Protein AF-A0A9W7BTN8-F1 (afdb_monomer)

pLDDT: mean 83.19, std 12.64, range [38.09, 94.75]

Secondary structure (DSSP, 8-state):
--------SEEE-TTS-EEETT-EEE-SSEEEE-SS-EESS-EEESSEEEE-TT-EE-TT-EEESSEEE-TT-EE-TT-EEES-EE-SS-EE-TT-EEES-EE-TT-EEPTT-EEES-EEPTTEEEEEETTEEEEEEE--SSHHHHHHHHHHHHHHHHHHHHHHHHHTT-

Structure (mmCIF, N/CA/C/O backbone):
data_AF-A0A9W7BTN8-F1
#
_entry.id   AF-A0A9W7BTN8-F1
#
loop_
_atom_site.group_PDB
_atom_site.id
_atom_site.type_symbol
_atom_site.label_atom_id
_atom_site.label_alt_id
_atom_site.label_comp_id
_atom_site.label_asym_id
_atom_site.label_entity_id
_atom_site.label_seq_id
_atom_site.pdbx_PDB_ins_code
_atom_site.Cartn_x
_atom_site.Cartn_y
_atom_site.Cartn_z
_atom_site.occupancy
_atom_site.B_iso_or_equiv
_atom_site.auth_seq_id
_atom_site.auth_comp_id
_atom_site.auth_asym_id
_atom_site.auth_atom_id
_atom_site.pdbx_PDB_model_num
ATOM 1 N N . MET A 1 1 ? -18.345 33.526 22.463 1.00 43.88 1 MET A N 1
ATOM 2 C CA . MET A 1 1 ? -19.199 32.363 22.774 1.00 43.88 1 MET A CA 1
ATOM 3 C C . MET A 1 1 ? -19.469 31.635 21.474 1.00 43.88 1 MET A C 1
ATOM 5 O O . MET A 1 1 ? -20.321 32.063 20.711 1.00 43.88 1 MET A O 1
ATOM 9 N N . SER A 1 2 ? -18.698 30.590 21.212 1.00 38.09 2 SER A N 1
ATOM 10 C CA . SER A 1 2 ? -18.981 29.576 20.196 1.00 38.09 2 SER A CA 1
ATOM 11 C C . SER A 1 2 ? -18.245 28.332 20.672 1.00 38.09 2 SER A C 1
ATOM 13 O O . SER A 1 2 ? -17.037 28.196 20.515 1.00 38.09 2 SER A O 1
ATOM 15 N N . THR A 1 3 ? -18.973 27.528 21.438 1.00 41.72 3 THR A N 1
ATOM 16 C CA . THR A 1 3 ? -18.571 26.211 21.920 1.00 41.72 3 THR A CA 1
ATOM 17 C C . THR A 1 3 ? -18.501 25.281 20.716 1.00 41.72 3 THR A C 1
ATOM 19 O O . THR A 1 3 ? -19.498 24.640 20.379 1.00 41.72 3 THR A O 1
ATOM 22 N N . ASP A 1 4 ? -17.356 25.260 20.034 1.00 38.34 4 ASP A N 1
ATOM 23 C CA . ASP A 1 4 ? -17.104 24.253 19.010 1.00 38.34 4 ASP A CA 1
ATOM 24 C C . ASP A 1 4 ? -16.958 22.908 19.705 1.00 38.34 4 ASP A C 1
ATOM 26 O O . ASP A 1 4 ? -16.048 22.649 20.492 1.00 38.34 4 ASP A O 1
ATOM 30 N N . THR A 1 5 ? -17.956 22.078 19.454 1.00 40.19 5 THR A N 1
ATOM 31 C CA . THR A 1 5 ? -18.069 20.713 19.930 1.00 40.19 5 THR A CA 1
ATOM 32 C C . THR A 1 5 ? -16.897 19.946 19.323 1.00 40.19 5 THR A C 1
ATOM 34 O O . THR A 1 5 ? -16.924 19.628 18.132 1.00 40.19 5 THR A O 1
ATOM 37 N N . GLN A 1 6 ? -15.841 19.701 20.108 1.00 44.06 6 GLN A N 1
ATOM 38 C CA . GLN A 1 6 ? -14.712 18.855 19.712 1.00 44.06 6 GLN A CA 1
ATOM 39 C C . GLN A 1 6 ? -15.240 17.437 19.500 1.00 44.06 6 GLN A C 1
ATOM 41 O O . GLN A 1 6 ? -15.362 16.617 20.404 1.00 44.06 6 GLN A O 1
ATOM 46 N N . THR A 1 7 ? -15.692 17.206 18.276 1.00 48.75 7 THR A N 1
ATOM 47 C CA . THR A 1 7 ? -16.255 15.944 17.832 1.00 48.75 7 THR A CA 1
ATOM 48 C C . THR A 1 7 ? -15.066 15.018 17.637 1.00 48.75 7 THR A C 1
ATOM 50 O O . THR A 1 7 ? -14.198 15.354 16.834 1.00 48.75 7 THR A O 1
ATOM 53 N N . THR A 1 8 ? -15.013 13.902 18.374 1.00 54.28 8 THR A N 1
ATOM 54 C CA . THR A 1 8 ? -13.916 12.917 18.321 1.00 54.28 8 THR A CA 1
ATOM 55 C C . THR A 1 8 ? -13.409 12.742 16.895 1.00 54.28 8 THR A C 1
ATOM 57 O O . THR A 1 8 ? -14.194 12.406 16.000 1.00 54.28 8 THR A O 1
ATOM 60 N N . GLN A 1 9 ? -12.123 13.009 16.648 1.00 68.81 9 GLN A N 1
ATOM 61 C CA . GLN A 1 9 ? -11.618 13.032 15.271 1.00 68.81 9 GLN A CA 1
ATOM 62 C C . GLN A 1 9 ? -11.626 11.641 14.632 1.00 68.81 9 GLN A C 1
ATOM 64 O O . GLN A 1 9 ? -11.592 11.535 13.405 1.00 68.81 9 GLN A O 1
ATOM 69 N N . TYR A 1 10 ? -11.729 10.588 15.448 1.00 75.38 10 TYR A N 1
ATOM 70 C CA . TYR A 1 10 ? -11.692 9.195 15.033 1.00 75.38 10 TYR A CA 1
ATOM 71 C C . TYR A 1 10 ? -12.907 8.402 15.521 1.00 75.38 10 TYR A C 1
ATOM 73 O O . TYR A 1 10 ? -13.479 8.638 16.584 1.00 75.38 10 TYR A O 1
ATOM 81 N N . ILE A 1 11 ? -13.286 7.426 14.707 1.00 82.56 11 ILE A N 1
ATOM 82 C CA . ILE A 1 11 ? -14.296 6.412 14.966 1.00 82.56 11 ILE A CA 1
ATOM 83 C C . ILE A 1 11 ? -13.548 5.110 15.226 1.00 82.56 11 ILE A C 1
ATOM 85 O O . ILE A 1 11 ? -12.861 4.595 14.342 1.00 82.56 11 ILE A O 1
ATOM 89 N N . ARG A 1 12 ? -13.693 4.559 16.431 1.00 81.19 12 ARG A N 1
ATOM 90 C CA . ARG A 1 12 ? -13.185 3.227 16.760 1.00 81.19 12 ARG A CA 1
ATOM 91 C C . ARG A 1 12 ? -14.216 2.175 16.360 1.00 81.19 12 ARG A C 1
ATOM 93 O O . ARG A 1 12 ? -15.377 2.235 16.752 1.00 81.19 12 ARG A O 1
ATOM 100 N N . THR A 1 13 ? -13.786 1.200 15.577 1.00 81.31 13 THR A N 1
ATOM 101 C CA . THR A 1 13 ? -14.601 0.049 15.167 1.00 81.31 13 THR A CA 1
ATOM 102 C C . THR A 1 13 ? -14.419 -1.122 16.133 1.00 81.31 13 THR A C 1
ATOM 104 O O . THR A 1 13 ? -13.412 -1.217 16.838 1.00 81.31 13 THR A O 1
ATOM 107 N N . SER A 1 14 ? -15.366 -2.065 16.132 1.00 77.00 14 SER A N 1
ATOM 108 C CA . SER A 1 14 ? -15.307 -3.293 16.945 1.00 77.00 14 SER A CA 1
ATOM 109 C C . SER A 1 14 ? -14.072 -4.157 16.662 1.00 77.00 14 SER A C 1
ATOM 111 O O . SER A 1 14 ? -13.631 -4.912 17.523 1.00 77.00 14 SER A O 1
ATOM 113 N N . THR A 1 15 ? -13.475 -4.018 15.477 1.00 81.81 15 THR A N 1
ATOM 114 C CA . THR A 1 15 ? -12.249 -4.715 15.071 1.00 81.81 15 THR A CA 1
ATOM 115 C C . THR A 1 15 ? -10.971 -3.978 15.480 1.00 81.81 15 THR A C 1
ATOM 117 O O . THR A 1 15 ? -9.894 -4.299 14.974 1.00 81.81 15 THR A O 1
ATOM 120 N N . LEU A 1 16 ? -11.067 -3.003 16.393 1.00 84.06 16 LEU A N 1
ATOM 121 C CA . LEU A 1 16 ? -9.954 -2.172 16.862 1.00 84.06 16 LEU A CA 1
ATOM 122 C C . LEU A 1 16 ? -9.320 -1.313 15.758 1.00 84.06 16 LEU A C 1
ATOM 124 O O . LEU A 1 16 ? -8.137 -0.982 15.829 1.00 84.06 16 LEU A O 1
ATOM 128 N N . SER A 1 17 ? -10.095 -0.970 14.728 1.00 85.50 17 SER A N 1
ATOM 129 C CA . SER A 1 17 ? -9.647 -0.042 13.688 1.00 85.50 17 SER A CA 1
ATOM 130 C C . SER A 1 17 ? -10.115 1.375 14.000 1.00 85.50 17 SER A C 1
ATOM 132 O O . SER A 1 17 ? -11.271 1.556 14.385 1.00 85.50 17 SER A O 1
ATOM 134 N N . TYR A 1 18 ? -9.242 2.355 13.804 1.00 87.56 18 TYR A N 1
ATOM 135 C CA . TYR A 1 18 ? -9.494 3.777 14.004 1.00 87.56 18 TYR A CA 1
ATOM 136 C C . TYR A 1 18 ? -9.668 4.453 12.648 1.00 87.56 18 TYR A C 1
ATOM 138 O O . TYR A 1 18 ? -8.761 4.432 11.821 1.00 87.56 18 TYR A O 1
ATOM 146 N N . ILE A 1 19 ? -10.833 5.046 12.408 1.00 87.62 19 ILE A N 1
ATOM 147 C CA . ILE A 1 19 ? -11.165 5.716 11.149 1.00 87.62 19 ILE A CA 1
ATOM 148 C C . ILE A 1 19 ? -11.435 7.182 11.439 1.00 87.62 19 ILE A C 1
ATOM 150 O O . ILE A 1 19 ? -12.388 7.514 12.135 1.00 87.62 19 ILE A O 1
ATOM 154 N N . SER A 1 20 ? -10.614 8.071 10.898 1.00 86.38 20 SER A N 1
ATOM 155 C CA . SER A 1 20 ? -10.818 9.506 11.048 1.00 86.38 20 SER A CA 1
ATOM 156 C C . SER A 1 20 ? -12.102 9.951 10.350 1.00 86.38 20 SER A C 1
ATOM 158 O O . SER A 1 20 ? -12.371 9.516 9.230 1.00 86.38 20 SER A O 1
ATOM 160 N N . ARG A 1 21 ? -12.871 10.853 10.971 1.00 82.00 21 ARG A N 1
ATOM 161 C CA . ARG A 1 21 ? -14.130 11.390 10.419 1.00 82.00 21 ARG A CA 1
ATOM 162 C C . ARG A 1 21 ? -13.946 12.198 9.136 1.00 82.00 21 ARG A C 1
ATOM 164 O O . ARG A 1 21 ? -14.900 12.358 8.385 1.00 82.00 21 ARG A O 1
ATOM 171 N N . SER A 1 22 ? -12.744 12.712 8.895 1.00 84.19 22 SER A N 1
ATOM 172 C CA . SER A 1 22 ? -12.372 13.376 7.642 1.00 84.19 22 SER A CA 1
ATOM 173 C C . SER A 1 22 ? -12.055 12.388 6.516 1.00 84.19 22 SER A C 1
ATOM 175 O O . SER A 1 22 ? -11.887 12.815 5.375 1.00 84.19 22 SER A O 1
ATOM 177 N N . SER A 1 23 ? -11.948 11.086 6.813 1.00 83.88 23 SER A N 1
ATOM 178 C CA . SER A 1 23 ? -11.710 10.077 5.785 1.00 83.88 23 SER A CA 1
ATOM 179 C C . SER A 1 23 ? -12.968 9.865 4.952 1.00 83.88 23 SER A C 1
ATOM 181 O O . SER A 1 23 ? -14.062 9.675 5.482 1.00 83.88 23 SER A O 1
ATOM 183 N N . ILE A 1 24 ? -12.796 9.861 3.637 1.00 86.56 24 ILE A N 1
ATOM 184 C CA . ILE A 1 24 ? -13.861 9.636 2.668 1.00 86.56 24 ILE A CA 1
ATOM 185 C C . ILE A 1 24 ? -13.685 8.223 2.126 1.00 86.56 24 ILE A C 1
ATOM 187 O O . ILE A 1 24 ? -12.660 7.893 1.531 1.00 86.56 24 ILE A O 1
ATOM 191 N N . LEU A 1 25 ? -14.692 7.387 2.360 1.00 86.00 25 LEU A N 1
ATOM 192 C CA . LEU A 1 25 ? -14.730 5.994 1.936 1.00 86.00 25 LEU A CA 1
ATOM 193 C C . LEU A 1 25 ? -15.827 5.852 0.878 1.00 86.00 25 LEU A C 1
ATOM 195 O O . LEU A 1 25 ? -17.003 5.717 1.207 1.00 86.00 25 LEU A O 1
ATOM 199 N N . THR A 1 26 ? -15.442 5.915 -0.391 1.00 84.25 26 THR A N 1
ATOM 200 C CA . THR A 1 26 ? -16.345 5.815 -1.543 1.00 84.25 26 THR A CA 1
ATOM 201 C C . THR A 1 26 ? -16.081 4.505 -2.275 1.00 84.25 26 THR A C 1
ATOM 203 O O . THR A 1 26 ? -15.435 4.478 -3.322 1.00 84.25 26 THR A O 1
ATOM 206 N N . THR A 1 27 ? -16.551 3.400 -1.706 1.00 77.50 27 THR A N 1
ATOM 207 C CA . THR A 1 27 ? -16.417 2.064 -2.303 1.00 77.50 27 THR A CA 1
ATOM 208 C C . THR A 1 27 ? -17.799 1.519 -2.667 1.00 77.50 27 THR A C 1
ATOM 210 O O . THR A 1 27 ? -18.583 1.265 -1.749 1.00 77.50 27 THR A O 1
ATOM 213 N N . PRO A 1 28 ? -18.143 1.374 -3.959 1.00 68.81 28 PRO A N 1
ATOM 214 C CA . PRO A 1 28 ? -19.472 0.931 -4.374 1.00 68.81 28 PRO A CA 1
ATOM 215 C C . PRO A 1 28 ? -19.736 -0.564 -4.141 1.00 68.81 28 PRO A C 1
ATOM 217 O O . PRO A 1 28 ? -20.896 -0.916 -3.947 1.00 68.81 28 PRO A O 1
ATOM 220 N N . GLU A 1 29 ? -18.711 -1.428 -4.124 1.00 77.25 29 GLU A N 1
ATOM 221 C CA . GLU A 1 29 ? -18.899 -2.874 -3.915 1.00 77.25 29 GLU A CA 1
ATOM 222 C C . GLU A 1 29 ? -18.338 -3.375 -2.582 1.00 77.25 29 GLU A C 1
ATOM 224 O O . GLU A 1 29 ? -19.101 -3.618 -1.645 1.00 77.25 29 GLU A O 1
ATOM 229 N N . THR A 1 30 ? -17.019 -3.570 -2.477 1.00 80.19 30 THR A N 1
ATOM 230 C CA . THR A 1 30 ? -16.432 -4.291 -1.340 1.00 80.19 30 THR A CA 1
ATOM 231 C C . THR A 1 30 ? -15.257 -3.550 -0.719 1.00 80.19 30 THR A C 1
ATOM 233 O O . THR A 1 30 ? -14.187 -3.433 -1.315 1.00 80.19 30 THR A O 1
ATOM 236 N N . LEU A 1 31 ? -15.442 -3.125 0.535 1.00 84.00 31 LEU A N 1
ATOM 237 C CA . LEU A 1 31 ? -14.374 -2.671 1.422 1.00 84.00 31 LEU A CA 1
ATOM 238 C C . LEU A 1 31 ? -14.162 -3.705 2.527 1.00 84.00 31 LEU A C 1
ATOM 240 O O . LEU A 1 31 ? -15.014 -3.881 3.401 1.00 84.00 31 LEU A O 1
ATOM 244 N N . LEU A 1 32 ? -13.011 -4.373 2.506 1.00 86.88 32 LEU A N 1
ATOM 245 C CA . LEU A 1 32 ? -12.614 -5.304 3.559 1.00 86.88 32 LEU A CA 1
ATOM 246 C C . LEU A 1 32 ? -11.545 -4.660 4.441 1.00 86.88 32 LEU A C 1
ATOM 248 O O . LEU A 1 32 ? -10.459 -4.350 3.966 1.00 86.88 32 LEU A O 1
ATOM 252 N N . LEU A 1 33 ? -11.833 -4.507 5.732 1.00 86.19 33 LEU A N 1
ATOM 253 C CA . LEU A 1 33 ? -10.898 -3.986 6.732 1.00 86.19 33 LEU A CA 1
ATOM 254 C C . LEU A 1 33 ? -10.596 -5.075 7.760 1.00 86.19 33 LEU A C 1
ATOM 256 O O . LEU A 1 33 ? -11.447 -5.425 8.581 1.00 86.19 33 LEU A O 1
ATOM 260 N N . SER A 1 34 ? -9.377 -5.609 7.742 1.00 83.25 34 SER A N 1
ATOM 261 C CA . SER A 1 34 ? -9.007 -6.769 8.562 1.00 83.25 34 SER A CA 1
ATOM 262 C C . SER A 1 34 ? -8.511 -6.394 9.968 1.00 83.25 34 SER A C 1
ATOM 264 O O . SER A 1 34 ? -7.548 -6.974 10.452 1.00 83.25 34 SER A O 1
ATOM 266 N N . GLY A 1 35 ? -9.171 -5.456 10.655 1.00 83.44 35 GLY A N 1
ATOM 267 C CA . GLY A 1 35 ? -8.911 -5.105 12.061 1.00 83.44 35 GLY A CA 1
ATOM 268 C C . GLY A 1 35 ? -7.553 -4.450 12.362 1.00 83.44 35 GLY A C 1
ATOM 269 O O . GLY A 1 35 ? -6.606 -4.528 11.579 1.00 83.44 35 GLY A O 1
ATOM 270 N N . LYS A 1 36 ? -7.443 -3.785 13.522 1.00 87.38 36 LYS A N 1
ATOM 271 C CA . LYS A 1 36 ? -6.264 -2.988 13.931 1.00 87.38 36 LYS A CA 1
ATOM 272 C C . LYS A 1 36 ? -5.787 -1.973 12.873 1.00 87.38 36 LYS A C 1
ATOM 274 O O . LYS A 1 36 ? -4.604 -1.668 12.801 1.00 87.38 36 LYS A O 1
ATOM 279 N N . CYS A 1 37 ? -6.675 -1.479 12.014 1.00 88.56 37 CYS A N 1
ATOM 280 C CA . CYS A 1 37 ? -6.284 -0.531 10.969 1.00 88.56 37 CYS A CA 1
ATOM 281 C C . CYS A 1 37 ? -6.366 0.910 11.475 1.00 88.56 37 CYS A C 1
ATOM 283 O O . CYS A 1 37 ? -7.260 1.231 12.252 1.00 88.56 37 CYS A O 1
ATOM 285 N N . VAL A 1 38 ? -5.491 1.792 11.006 1.00 88.88 38 VAL A N 1
ATOM 286 C CA . VAL A 1 38 ? -5.577 3.235 11.269 1.00 88.88 38 VAL A CA 1
ATOM 287 C C . VAL A 1 38 ? -5.764 3.958 9.951 1.00 88.88 38 VAL A C 1
ATOM 289 O O . VAL A 1 38 ? -4.991 3.747 9.024 1.00 88.88 38 VAL A O 1
ATOM 292 N N . LEU A 1 39 ? -6.799 4.784 9.853 1.00 89.88 39 LEU A N 1
ATOM 293 C CA . LEU A 1 39 ? -7.088 5.596 8.682 1.00 89.88 39 LEU A CA 1
ATOM 294 C C . LEU A 1 39 ? -7.196 7.055 9.113 1.00 89.88 39 LEU A C 1
ATOM 296 O O . LEU A 1 39 ? -8.195 7.461 9.704 1.00 89.88 39 LEU A O 1
ATOM 300 N N . THR A 1 40 ? -6.182 7.850 8.797 1.00 88.62 40 THR A N 1
ATOM 301 C CA . THR A 1 40 ? -6.121 9.275 9.132 1.00 88.62 40 THR A CA 1
ATOM 302 C C . THR A 1 40 ? -6.396 10.121 7.896 1.00 88.62 40 THR A C 1
ATOM 304 O O . THR A 1 40 ? -5.592 10.120 6.977 1.00 88.62 40 THR A O 1
ATOM 307 N N . SER A 1 41 ? -7.507 10.870 7.852 1.00 87.88 41 SER A N 1
ATOM 308 C CA . SER A 1 41 ? -7.868 11.766 6.730 1.00 87.88 41 SER A CA 1
ATOM 309 C C . SER A 1 41 ? -7.599 11.175 5.335 1.00 87.88 41 SER A C 1
ATOM 311 O O . SER A 1 41 ? -6.924 11.791 4.508 1.00 87.88 41 SER A O 1
ATOM 313 N N . THR A 1 42 ? -8.064 9.950 5.100 1.00 88.94 42 THR A N 1
ATOM 314 C CA . THR A 1 42 ? -7.745 9.176 3.887 1.00 88.94 42 THR A CA 1
ATOM 315 C C . THR A 1 42 ? -8.879 9.226 2.878 1.00 88.94 42 THR A C 1
ATOM 317 O O . THR A 1 42 ? -10.043 9.349 3.253 1.00 88.94 42 THR A O 1
ATOM 320 N N . HIS A 1 43 ? -8.560 9.114 1.593 1.00 91.31 43 HIS A N 1
ATOM 321 C CA . HIS A 1 43 ? -9.565 9.044 0.540 1.00 91.31 43 HIS A CA 1
ATOM 322 C C . HIS A 1 43 ? -9.486 7.691 -0.161 1.00 91.31 43 HIS A C 1
ATOM 324 O O . HIS A 1 43 ? -8.626 7.478 -1.017 1.00 91.31 43 HIS A O 1
ATOM 330 N N . LEU A 1 44 ? -10.393 6.783 0.191 1.00 90.56 44 LEU A N 1
ATOM 331 C CA . LEU A 1 44 ? -10.539 5.494 -0.479 1.00 90.56 44 LEU A CA 1
ATOM 332 C C . LEU A 1 44 ? -11.650 5.610 -1.517 1.00 90.56 44 LEU A C 1
ATOM 334 O O . LEU A 1 44 ? -12.772 5.983 -1.183 1.00 90.56 44 LEU A O 1
ATOM 338 N N . SER A 1 45 ? -11.354 5.317 -2.779 1.00 89.38 45 SER A N 1
ATOM 339 C CA . SER A 1 45 ? -12.325 5.431 -3.864 1.00 89.38 45 SER A CA 1
ATOM 340 C C . SER A 1 45 ? -12.107 4.369 -4.929 1.00 89.38 45 SER A C 1
ATOM 342 O O . SER A 1 45 ? -11.243 4.506 -5.785 1.00 89.38 45 SER A O 1
ATOM 344 N N . GLY A 1 46 ? -12.894 3.305 -4.908 1.00 83.25 46 GLY A N 1
ATOM 345 C CA . GLY A 1 46 ? -12.686 2.189 -5.825 1.00 83.25 46 GLY A CA 1
ATOM 346 C C . GLY A 1 46 ? -13.614 1.025 -5.542 1.00 83.25 46 GLY A C 1
ATOM 347 O O . GLY A 1 46 ? -14.201 0.956 -4.464 1.00 83.25 46 GLY A O 1
ATOM 348 N N . ASP A 1 47 ? -13.753 0.137 -6.519 1.00 83.00 47 ASP A N 1
ATOM 349 C CA . ASP A 1 47 ? -14.753 -0.931 -6.484 1.00 83.00 47 ASP A CA 1
ATOM 350 C C . ASP A 1 47 ? -14.364 -2.049 -5.499 1.00 83.00 47 ASP A C 1
ATOM 352 O O . ASP A 1 47 ? -15.173 -2.429 -4.652 1.00 83.00 47 ASP A O 1
ATOM 356 N N . ASP A 1 48 ? -13.103 -2.500 -5.533 1.00 88.38 48 ASP A N 1
ATOM 357 C CA . ASP A 1 48 ? -12.583 -3.581 -4.683 1.00 88.38 48 ASP A CA 1
ATOM 358 C C . ASP A 1 48 ? -11.333 -3.128 -3.913 1.00 88.38 48 ASP A C 1
ATOM 360 O O . ASP A 1 48 ? -10.222 -3.084 -4.449 1.00 88.38 48 ASP A O 1
ATOM 364 N N . ILE A 1 49 ? -11.524 -2.777 -2.636 1.00 90.94 49 ILE A N 1
ATOM 365 C CA . ILE A 1 49 ? -10.446 -2.363 -1.734 1.00 90.94 49 ILE A CA 1
ATOM 366 C C . ILE A 1 49 ? -10.351 -3.350 -0.572 1.00 90.94 49 ILE A C 1
ATOM 368 O O . ILE A 1 49 ? -11.236 -3.450 0.283 1.00 90.94 49 ILE A O 1
ATOM 372 N N . LYS A 1 50 ? -9.226 -4.059 -0.507 1.00 91.75 50 LYS A N 1
ATOM 373 C CA . LYS A 1 50 ? -8.924 -5.031 0.545 1.00 91.75 50 LYS A CA 1
ATOM 374 C C . LYS A 1 50 ? -7.758 -4.540 1.378 1.00 91.75 50 LYS A C 1
ATOM 376 O O . LYS A 1 50 ? -6.644 -4.434 0.885 1.00 91.75 50 LYS A O 1
ATOM 381 N N . ILE A 1 51 ? -8.008 -4.281 2.652 1.00 91.69 51 ILE A N 1
ATOM 382 C CA . ILE A 1 51 ? -7.012 -3.822 3.612 1.00 91.69 51 ILE A CA 1
ATOM 383 C C . ILE A 1 51 ? -6.774 -4.924 4.650 1.00 91.69 51 ILE A C 1
ATOM 385 O O . ILE A 1 51 ? -7.693 -5.412 5.323 1.00 91.69 51 ILE A O 1
ATOM 389 N N . GLY A 1 52 ? -5.512 -5.340 4.747 1.00 90.75 52 GLY A N 1
ATOM 390 C CA . GLY A 1 52 ? -5.020 -6.323 5.702 1.00 90.75 52 GLY A CA 1
ATOM 391 C C . GLY A 1 52 ? -5.068 -5.843 7.153 1.00 90.75 52 GLY A C 1
ATOM 392 O O . GLY A 1 52 ? -5.540 -4.758 7.471 1.00 90.75 52 GLY A O 1
ATOM 393 N N . ARG A 1 53 ? -4.611 -6.700 8.067 1.00 91.00 53 ARG A N 1
ATOM 394 C CA . ARG A 1 53 ? -4.580 -6.408 9.505 1.00 91.00 53 ARG A CA 1
ATOM 395 C C . ARG A 1 53 ? -3.405 -5.500 9.837 1.00 91.00 53 ARG A C 1
ATOM 397 O O . ARG A 1 53 ? -2.350 -5.653 9.227 1.00 91.00 53 ARG A O 1
ATOM 404 N N . SER A 1 54 ? -3.567 -4.632 10.837 1.00 90.62 54 SER A N 1
ATOM 405 C CA . SER A 1 54 ? -2.493 -3.743 11.312 1.00 90.62 54 SER A CA 1
ATOM 406 C C . SER A 1 54 ? -1.962 -2.820 10.209 1.00 90.62 54 SER A C 1
ATOM 408 O O . SER A 1 54 ? -0.764 -2.565 10.127 1.00 90.62 54 SER A O 1
ATOM 410 N N . VAL A 1 55 ? -2.846 -2.371 9.313 1.00 91.69 55 VAL A N 1
ATOM 411 C CA . VAL A 1 55 ? -2.491 -1.428 8.250 1.00 91.69 55 VAL A CA 1
ATOM 412 C C . VAL A 1 55 ? -2.682 -0.007 8.742 1.00 91.69 55 VAL A C 1
ATOM 414 O O . VAL A 1 55 ? -3.728 0.326 9.298 1.00 91.69 55 VAL A O 1
ATOM 417 N N . CYS A 1 56 ? -1.694 0.839 8.485 1.00 91.06 56 CYS A N 1
ATOM 418 C CA . CYS A 1 56 ? -1.759 2.250 8.825 1.00 91.06 56 CYS A CA 1
ATOM 419 C C . CYS A 1 56 ? -1.746 3.093 7.552 1.00 91.06 56 CYS A C 1
ATOM 421 O O . CYS A 1 56 ? -0.819 2.999 6.750 1.00 91.06 56 CYS A O 1
ATOM 423 N N . LEU A 1 57 ? -2.781 3.906 7.372 1.00 91.62 57 LEU A N 1
ATOM 424 C CA . LEU A 1 57 ? -2.924 4.876 6.298 1.00 91.62 57 LEU A CA 1
ATOM 425 C C . LEU A 1 57 ? -2.879 6.281 6.898 1.00 91.62 57 LEU A C 1
ATOM 427 O O . LEU A 1 57 ? -3.759 6.668 7.673 1.00 91.62 57 LEU A O 1
ATOM 431 N N . ASP A 1 58 ? -1.855 7.040 6.534 1.00 90.81 58 ASP A N 1
ATOM 432 C CA . ASP A 1 58 ? -1.620 8.370 7.085 1.00 90.81 58 ASP A CA 1
ATOM 433 C C . ASP A 1 58 ? -2.349 9.478 6.289 1.00 90.81 58 ASP A C 1
ATOM 435 O O . ASP A 1 58 ? -2.922 9.250 5.214 1.00 90.81 58 ASP A O 1
ATOM 439 N N . ALA A 1 59 ? -2.320 10.695 6.838 1.00 88.94 59 ALA A N 1
ATOM 440 C CA . ALA A 1 59 ? -3.046 11.878 6.394 1.00 88.94 59 ALA A CA 1
ATOM 441 C C . ALA A 1 59 ? -2.900 12.172 4.896 1.00 88.94 59 ALA A C 1
ATOM 443 O O . ALA A 1 59 ? -1.800 12.363 4.366 1.00 88.94 59 ALA A O 1
ATOM 444 N N . GLY A 1 60 ? -4.039 12.286 4.211 1.00 87.50 60 GLY A N 1
ATOM 445 C CA . GLY A 1 60 ? -4.096 12.658 2.801 1.00 87.50 60 GLY A CA 1
ATOM 446 C C . GLY A 1 60 ? -3.649 11.554 1.847 1.00 87.50 60 GLY A C 1
ATOM 447 O O . GLY A 1 60 ? -3.404 11.850 0.681 1.00 87.50 60 GLY A O 1
ATOM 448 N N . SER A 1 61 ? -3.518 10.309 2.314 1.00 91.94 61 SER A N 1
ATOM 449 C CA . SER A 1 61 ? -3.336 9.170 1.417 1.00 91.94 61 SER A CA 1
ATOM 450 C C . SER A 1 61 ? -4.586 8.951 0.558 1.00 91.94 61 SER A C 1
ATOM 452 O O . SER A 1 61 ? -5.726 9.062 1.023 1.00 91.94 61 SER A O 1
ATOM 454 N N . VAL A 1 62 ? -4.364 8.668 -0.723 1.00 92.38 62 VAL A N 1
ATOM 455 C CA . VAL A 1 62 ? -5.411 8.493 -1.729 1.00 92.38 62 VAL A CA 1
ATOM 456 C C . VAL A 1 62 ? -5.262 7.112 -2.342 1.00 92.38 62 VAL A C 1
ATOM 458 O O . VAL A 1 62 ? -4.253 6.810 -2.972 1.00 92.38 62 VAL A O 1
ATOM 461 N N . LEU A 1 63 ? -6.280 6.278 -2.175 1.00 92.75 63 LEU A N 1
ATOM 462 C CA . LEU A 1 63 ? -6.340 4.936 -2.738 1.00 92.75 63 LEU A CA 1
ATOM 463 C C . LEU A 1 63 ? -7.473 4.904 -3.760 1.00 92.75 63 LEU A C 1
ATOM 465 O O . LEU A 1 63 ? -8.622 5.183 -3.408 1.00 92.75 63 LEU A O 1
ATOM 469 N N . LYS A 1 64 ? -7.153 4.600 -5.022 1.00 92.25 64 LYS A N 1
ATOM 470 C CA . LYS A 1 64 ? -8.120 4.560 -6.120 1.00 92.25 64 LYS A CA 1
ATOM 471 C C . LYS A 1 64 ? -8.129 3.242 -6.894 1.00 92.25 64 LYS A C 1
ATOM 473 O O . LYS A 1 64 ? -7.072 2.708 -7.218 1.00 92.25 64 LYS A O 1
ATOM 478 N N . GLY A 1 65 ? -9.326 2.778 -7.248 1.00 89.19 65 GLY A N 1
ATOM 479 C CA . GLY A 1 65 ? -9.526 1.5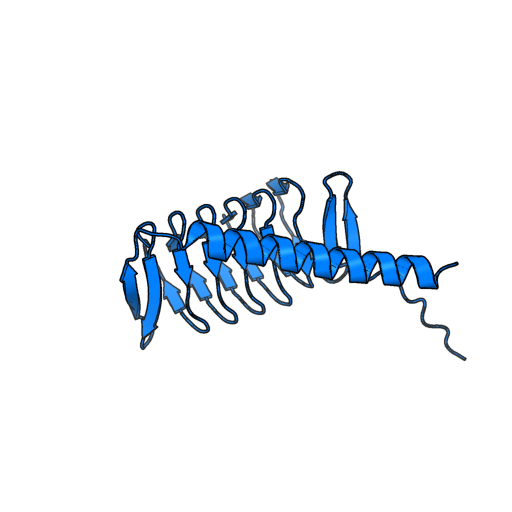93 -8.087 1.00 89.19 65 GLY A CA 1
ATOM 480 C C . GLY A 1 65 ? -9.438 0.271 -7.319 1.00 89.19 65 GLY A C 1
ATOM 481 O O . GLY A 1 65 ? -9.928 0.179 -6.194 1.00 89.19 65 GLY A O 1
ATOM 482 N N . THR A 1 66 ? -8.846 -0.755 -7.932 1.00 91.06 66 THR A N 1
ATOM 483 C CA . THR A 1 66 ? -8.717 -2.098 -7.337 1.00 91.06 66 THR A CA 1
ATOM 484 C C . THR A 1 66 ? -7.417 -2.209 -6.552 1.00 91.06 66 THR A C 1
ATOM 486 O O . THR A 1 66 ? -6.335 -2.243 -7.139 1.00 91.06 66 THR A O 1
ATOM 489 N N . ILE A 1 67 ? -7.502 -2.256 -5.222 1.00 92.31 67 ILE A N 1
ATOM 490 C CA . ILE A 1 67 ? -6.321 -2.240 -4.351 1.00 92.31 67 ILE A CA 1
ATOM 491 C C . ILE A 1 67 ? -6.384 -3.370 -3.338 1.00 92.31 67 ILE A C 1
ATOM 493 O O . ILE A 1 67 ? -7.359 -3.529 -2.603 1.00 92.31 67 ILE A O 1
ATOM 497 N N . VAL A 1 68 ? -5.281 -4.103 -3.233 1.00 93.25 68 VAL A N 1
ATOM 498 C CA . VAL A 1 68 ? -5.058 -5.067 -2.158 1.00 93.25 68 VAL A CA 1
ATOM 499 C C . VAL A 1 68 ? -3.856 -4.613 -1.349 1.00 93.25 68 VAL A C 1
ATOM 501 O O . VAL A 1 68 ? -2.770 -4.449 -1.894 1.00 93.25 68 VAL A O 1
ATOM 504 N N . VAL A 1 69 ? -4.047 -4.414 -0.050 1.00 93.81 69 VAL A N 1
ATOM 505 C CA . VAL A 1 69 ? -2.998 -4.082 0.911 1.00 93.81 69 VAL A CA 1
ATOM 506 C C . VAL A 1 69 ? -2.812 -5.252 1.864 1.00 93.81 69 VAL A C 1
ATOM 508 O O . VAL A 1 6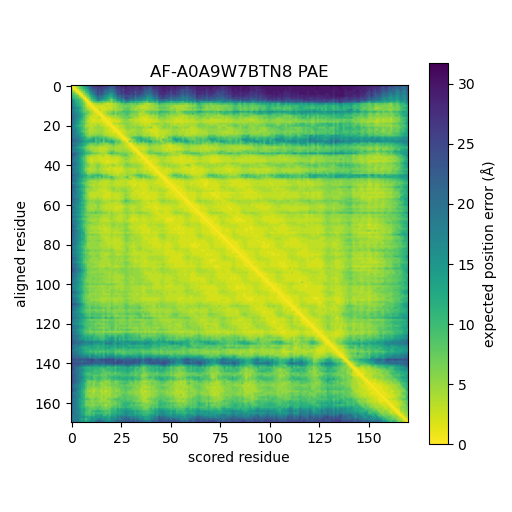9 ? -3.756 -5.664 2.543 1.00 93.81 69 VAL A O 1
ATOM 511 N N . GLY A 1 70 ? -1.598 -5.794 1.917 1.00 93.12 70 GLY A N 1
ATOM 512 C CA . GLY A 1 70 ? -1.236 -6.859 2.841 1.00 93.12 70 GLY A CA 1
ATOM 513 C C . GLY A 1 70 ? -1.213 -6.413 4.303 1.00 93.12 70 GLY A C 1
ATOM 514 O O . GLY A 1 70 ? -1.518 -5.276 4.658 1.00 93.12 70 GLY A O 1
ATOM 515 N N . LYS A 1 71 ? -0.878 -7.349 5.192 1.00 92.38 71 LYS A N 1
ATOM 516 C CA . LYS A 1 71 ? -0.845 -7.101 6.643 1.00 92.38 71 LYS A CA 1
ATOM 517 C C . LYS A 1 71 ? 0.372 -6.261 7.019 1.00 92.38 71 LYS A C 1
ATOM 519 O O . LYS A 1 71 ? 1.359 -6.275 6.284 1.00 92.38 71 LYS A O 1
ATOM 524 N N . ASN A 1 72 ? 0.305 -5.565 8.155 1.00 91.19 72 ASN A N 1
ATOM 525 C CA . ASN A 1 72 ? 1.421 -4.794 8.720 1.00 91.19 72 ASN A CA 1
ATOM 52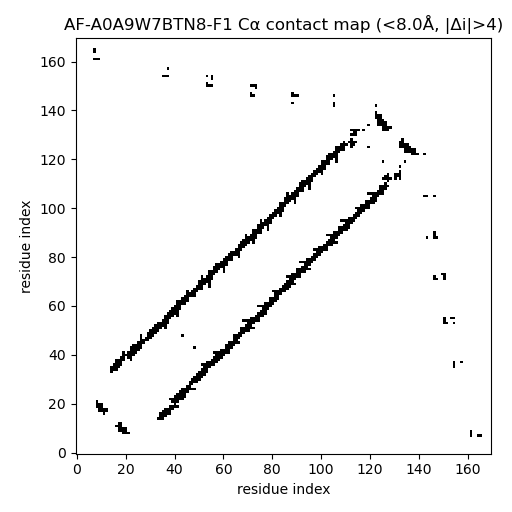6 C C . ASN A 1 72 ? 2.064 -3.862 7.681 1.00 91.19 72 ASN A C 1
ATOM 528 O O . ASN A 1 72 ? 3.283 -3.768 7.572 1.00 91.19 72 ASN A O 1
ATOM 532 N N . THR A 1 73 ? 1.225 -3.245 6.851 1.00 92.44 73 THR A N 1
ATOM 533 C CA . THR A 1 73 ? 1.670 -2.325 5.808 1.00 92.44 73 THR A CA 1
ATOM 534 C C . THR A 1 73 ? 1.387 -0.902 6.234 1.00 92.44 73 THR A C 1
ATOM 536 O O . THR A 1 73 ? 0.316 -0.594 6.756 1.00 92.44 73 THR A O 1
ATOM 539 N N . MET A 1 74 ? 2.349 -0.028 5.982 1.00 91.44 74 MET A N 1
ATOM 540 C CA . MET A 1 74 ? 2.265 1.374 6.348 1.00 91.44 74 MET A CA 1
ATOM 541 C C . MET A 1 74 ? 2.327 2.236 5.102 1.00 91.44 74 MET A C 1
ATOM 543 O O . MET A 1 74 ? 3.238 2.102 4.287 1.00 91.44 74 MET A O 1
ATOM 547 N N . ILE A 1 75 ? 1.346 3.119 4.965 1.00 93.31 75 ILE A N 1
ATOM 548 C CA . ILE A 1 75 ? 1.224 4.055 3.859 1.00 93.31 75 ILE A CA 1
ATOM 549 C C . ILE A 1 75 ? 1.362 5.460 4.421 1.00 93.31 75 ILE A C 1
ATOM 551 O O . ILE A 1 75 ? 0.549 5.914 5.225 1.00 93.31 75 ILE A O 1
ATOM 555 N N . GLY A 1 76 ? 2.428 6.128 3.995 1.00 92.00 76 GLY A N 1
ATOM 556 C CA . GLY A 1 76 ? 2.771 7.469 4.420 1.00 92.00 76 GLY A CA 1
ATOM 557 C C . GLY A 1 76 ? 1.792 8.535 3.919 1.00 92.00 76 GLY A C 1
ATOM 558 O O . GLY A 1 76 ? 0.957 8.294 3.040 1.00 92.00 76 GLY A O 1
ATOM 559 N N . PRO A 1 77 ? 1.910 9.753 4.460 1.00 91.31 77 PRO A N 1
ATOM 560 C CA . PRO A 1 77 ? 1.000 10.839 4.161 1.00 91.31 77 PRO A CA 1
ATOM 561 C C . PRO A 1 77 ? 1.181 11.300 2.717 1.00 91.31 77 PRO A C 1
ATOM 563 O O . PRO A 1 77 ? 2.290 11.285 2.170 1.00 91.31 77 PRO A O 1
ATOM 566 N N . LYS A 1 78 ? 0.074 11.730 2.104 1.00 92.50 78 LYS A N 1
ATOM 567 C CA . LYS A 1 78 ? 0.008 12.150 0.691 1.00 92.50 78 LYS A CA 1
ATOM 568 C C . LYS A 1 78 ? 0.481 11.090 -0.313 1.00 92.50 78 LYS A C 1
ATOM 570 O O . LYS A 1 78 ? 0.852 11.438 -1.430 1.00 92.50 78 LYS A O 1
ATOM 575 N N . ALA A 1 79 ? 0.516 9.817 0.078 1.00 93.56 79 ALA A N 1
ATOM 576 C CA . ALA A 1 79 ? 0.790 8.742 -0.860 1.00 93.56 79 ALA A CA 1
ATOM 577 C C . ALA A 1 79 ? -0.431 8.501 -1.756 1.00 93.56 79 ALA A C 1
ATOM 579 O O . ALA A 1 79 ? -1.569 8.489 -1.283 1.00 93.56 79 ALA A O 1
ATOM 580 N N . GLU A 1 80 ? -0.191 8.284 -3.043 1.00 93.69 80 GLU A N 1
ATOM 581 C CA . GLU A 1 80 ? -1.224 7.974 -4.026 1.00 93.69 80 GLU A CA 1
ATOM 582 C C . GLU A 1 80 ? -1.028 6.552 -4.535 1.00 93.69 80 GLU A C 1
ATOM 584 O O . GLU A 1 80 ? 0.042 6.199 -5.024 1.00 93.69 80 GLU A O 1
ATOM 589 N N . ILE A 1 81 ? -2.060 5.726 -4.427 1.00 93.94 81 ILE A N 1
ATOM 590 C CA . ILE A 1 81 ? -2.031 4.332 -4.858 1.00 93.94 81 ILE A CA 1
ATOM 591 C C . ILE A 1 81 ? -3.214 4.124 -5.786 1.00 93.94 81 ILE A C 1
ATOM 593 O O . ILE A 1 81 ? -4.356 4.372 -5.406 1.00 93.94 81 ILE A O 1
ATOM 597 N N . ILE A 1 82 ? -2.937 3.693 -7.009 1.00 94.19 82 ILE A N 1
ATOM 598 C CA . ILE A 1 82 ? -3.940 3.506 -8.053 1.00 94.19 82 ILE A CA 1
ATOM 599 C C . ILE A 1 82 ? -3.773 2.105 -8.633 1.00 94.19 82 ILE A C 1
ATOM 601 O O . ILE A 1 82 ? -2.676 1.762 -9.087 1.00 94.19 82 ILE A O 1
ATOM 605 N N . ASP A 1 83 ? -4.839 1.305 -8.592 1.00 93.06 83 ASP A N 1
ATOM 606 C CA . ASP A 1 83 ? -4.914 -0.046 -9.175 1.00 93.06 83 ASP A CA 1
ATOM 607 C C . ASP A 1 83 ? -3.686 -0.921 -8.866 1.00 93.06 83 ASP A C 1
ATOM 609 O O . ASP A 1 83 ? -3.080 -1.520 -9.753 1.00 93.06 83 ASP A O 1
ATOM 613 N N . SER A 1 84 ? -3.232 -0.918 -7.611 1.00 93.81 84 SER A N 1
ATOM 614 C CA . SER A 1 84 ? -1.965 -1.542 -7.214 1.00 93.81 84 SER A CA 1
ATOM 615 C C . SER A 1 84 ? -2.156 -2.571 -6.107 1.00 93.81 84 SER A C 1
ATOM 617 O O . SER A 1 84 ? -2.994 -2.415 -5.222 1.00 93.81 84 SER A O 1
ATOM 619 N N . ASN A 1 85 ? -1.314 -3.602 -6.130 1.00 94.38 85 ASN A N 1
ATOM 620 C CA . ASN A 1 85 ? -1.284 -4.657 -5.124 1.00 94.38 85 ASN A CA 1
ATOM 621 C C . ASN A 1 85 ? -0.029 -4.527 -4.267 1.00 94.38 85 ASN A C 1
ATOM 623 O O . ASN A 1 85 ? 1.085 -4.571 -4.786 1.00 94.38 85 ASN A O 1
ATOM 627 N N . LEU A 1 86 ? -0.218 -4.401 -2.959 1.00 94.75 86 LEU A N 1
ATOM 628 C CA . LEU A 1 86 ? 0.822 -4.367 -1.944 1.00 94.75 86 LEU A CA 1
ATOM 629 C C . LEU A 1 86 ? 0.804 -5.671 -1.145 1.00 94.75 86 LEU A C 1
ATOM 631 O O . LEU A 1 86 ? -0.239 -6.090 -0.638 1.00 94.75 86 LEU A O 1
ATOM 635 N N . GLY A 1 87 ? 1.971 -6.295 -1.019 1.00 93.25 87 GLY A N 1
ATOM 636 C CA . GLY A 1 87 ? 2.204 -7.437 -0.146 1.00 93.25 87 GLY A CA 1
ATOM 637 C C . GLY A 1 87 ? 2.118 -7.077 1.337 1.00 93.25 87 GLY A C 1
ATOM 638 O O . GLY A 1 87 ? 1.729 -5.976 1.722 1.00 93.25 87 GLY A O 1
ATOM 639 N N . SER A 1 88 ? 2.468 -8.034 2.188 1.00 92.31 88 SER A N 1
ATOM 640 C CA . SER A 1 88 ? 2.569 -7.825 3.635 1.00 92.31 88 SER A CA 1
ATOM 641 C C . SER A 1 88 ? 3.912 -7.194 4.005 1.00 92.31 88 SER A C 1
ATOM 643 O O . SER A 1 88 ? 4.880 -7.299 3.252 1.00 92.31 88 SER A O 1
ATOM 645 N N . TYR A 1 89 ? 3.970 -6.536 5.165 1.00 91.12 89 TYR A N 1
ATOM 646 C CA . TYR A 1 89 ? 5.173 -5.860 5.665 1.00 91.12 89 TYR A CA 1
ATOM 647 C C . TYR A 1 89 ? 5.745 -4.858 4.658 1.00 91.12 89 TYR A C 1
ATOM 649 O O . TYR A 1 89 ? 6.955 -4.755 4.479 1.00 91.12 89 TYR A O 1
ATOM 657 N N . CYS A 1 90 ? 4.875 -4.149 3.940 1.00 91.62 90 CYS A N 1
ATOM 658 C CA . CYS A 1 90 ? 5.299 -3.116 3.008 1.00 91.62 90 CYS A CA 1
ATOM 659 C C . CYS A 1 90 ? 5.334 -1.750 3.694 1.00 91.62 90 CYS A C 1
ATOM 661 O O . CYS A 1 90 ? 4.504 -1.431 4.545 1.00 91.62 90 CYS A O 1
ATOM 663 N N . HIS A 1 91 ? 6.269 -0.904 3.281 1.00 92.06 91 HIS A N 1
ATOM 664 C CA . HIS A 1 91 ? 6.337 0.472 3.746 1.00 92.06 91 HIS A CA 1
ATOM 665 C C . HIS A 1 91 ? 6.386 1.427 2.565 1.00 92.06 91 HIS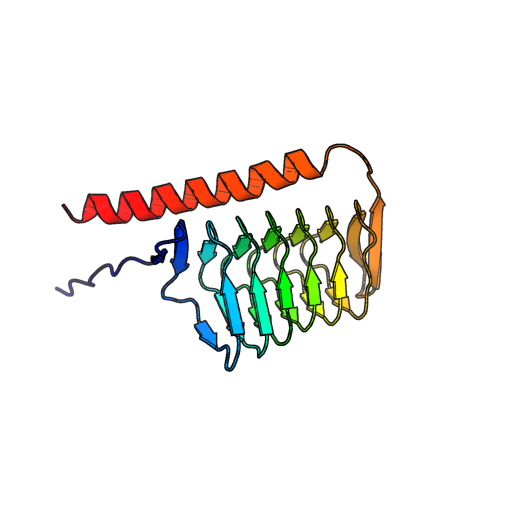 A C 1
ATOM 667 O O . HIS A 1 91 ? 7.353 1.457 1.807 1.00 92.06 91 HIS A O 1
ATOM 673 N N . VAL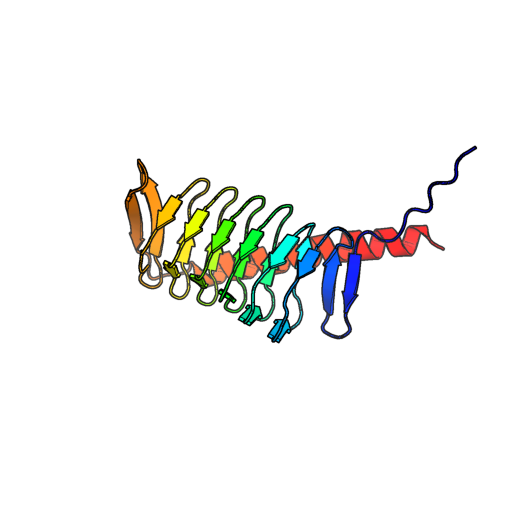 A 1 92 ? 5.328 2.210 2.406 1.00 93.25 92 VAL A N 1
ATOM 674 C CA . VAL A 1 92 ? 5.232 3.258 1.398 1.00 93.25 92 VAL A CA 1
ATOM 675 C C . VAL A 1 92 ? 5.527 4.581 2.083 1.00 93.25 92 VAL A C 1
ATOM 677 O O . VAL A 1 92 ? 4.732 5.060 2.887 1.00 93.25 92 VAL A O 1
ATOM 680 N N . CYS A 1 93 ? 6.682 5.171 1.790 1.00 92.12 93 CYS A N 1
ATOM 681 C CA . CYS A 1 93 ? 7.063 6.453 2.367 1.00 92.12 93 CYS A CA 1
ATOM 682 C C . CYS A 1 93 ? 6.172 7.617 1.867 1.00 92.12 93 CYS A C 1
ATOM 684 O O . CYS A 1 93 ? 5.475 7.489 0.854 1.00 92.12 93 CYS A O 1
ATOM 686 N N . PRO A 1 94 ? 6.207 8.777 2.554 1.00 92.12 94 PRO A N 1
ATOM 687 C CA . PRO A 1 94 ? 5.408 9.947 2.196 1.00 92.12 94 PRO A CA 1
ATOM 688 C C . PRO A 1 94 ? 5.562 10.390 0.734 1.00 92.12 94 PRO A C 1
ATOM 690 O O . PRO A 1 94 ? 6.655 10.328 0.163 1.00 92.12 94 PRO A O 1
ATOM 693 N N . SER A 1 95 ? 4.480 10.920 0.157 1.00 91.69 95 SER A N 1
ATOM 694 C CA . SER A 1 95 ? 4.444 11.473 -1.211 1.00 91.69 95 SER A CA 1
ATOM 695 C C . SER A 1 95 ? 4.821 10.486 -2.327 1.00 91.69 95 SER A C 1
ATOM 697 O O . SER A 1 95 ? 5.169 10.911 -3.428 1.00 91.69 95 SER A O 1
ATOM 699 N N . ALA A 1 96 ? 4.808 9.178 -2.064 1.00 92.88 96 ALA A N 1
ATOM 700 C CA . ALA A 1 96 ? 5.011 8.174 -3.102 1.00 92.88 96 ALA A CA 1
ATOM 701 C C . ALA A 1 96 ? 3.743 8.015 -3.957 1.00 92.88 96 ALA A C 1
ATOM 703 O O . ALA A 1 96 ? 2.629 8.040 -3.438 1.00 92.88 96 ALA A O 1
ATOM 704 N N . SER A 1 97 ? 3.916 7.824 -5.263 1.00 92.94 97 SER A N 1
ATOM 705 C CA . SER A 1 97 ? 2.830 7.593 -6.216 1.00 92.94 97 SER A CA 1
ATOM 706 C C . SER A 1 97 ? 3.031 6.242 -6.896 1.00 92.94 97 SER A C 1
ATOM 708 O O . SER A 1 97 ? 4.066 5.991 -7.514 1.00 92.94 97 SER A O 1
ATOM 710 N N . LEU A 1 98 ? 2.053 5.356 -6.754 1.00 93.38 98 LEU A N 1
ATOM 711 C CA . LEU A 1 98 ? 2.051 3.990 -7.262 1.00 93.38 98 LEU A CA 1
ATOM 712 C C . LEU A 1 98 ? 0.883 3.844 -8.234 1.00 93.38 98 LEU A C 1
ATOM 714 O O . LEU A 1 98 ? -0.267 4.077 -7.867 1.00 93.38 98 LEU A O 1
ATOM 718 N N . THR A 1 99 ? 1.156 3.476 -9.483 1.00 93.75 99 THR A N 1
ATOM 719 C CA . THR A 1 99 ? 0.114 3.259 -10.497 1.00 93.75 99 THR A CA 1
ATOM 720 C C . THR A 1 99 ? 0.323 1.927 -11.200 1.00 93.75 99 THR A C 1
ATOM 722 O O . THR A 1 99 ? 1.344 1.733 -11.865 1.00 93.75 99 THR A O 1
ATOM 725 N N . ASN A 1 100 ? -0.667 1.036 -11.098 1.00 93.31 100 ASN A N 1
ATOM 726 C CA . ASN A 1 100 ? -0.632 -0.300 -11.692 1.00 93.31 100 ASN A CA 1
ATOM 727 C C . ASN A 1 100 ? 0.644 -1.077 -11.311 1.00 93.31 100 ASN A C 1
ATOM 729 O O . ASN A 1 100 ? 1.380 -1.586 -12.159 1.00 93.31 100 ASN A O 1
ATOM 733 N N . CYS A 1 101 ? 0.961 -1.081 -10.015 1.00 92.00 101 CYS A N 1
ATOM 734 C CA . CYS A 1 101 ? 2.167 -1.690 -9.469 1.00 92.00 101 CYS A CA 1
ATOM 735 C C . CYS A 1 101 ? 1.848 -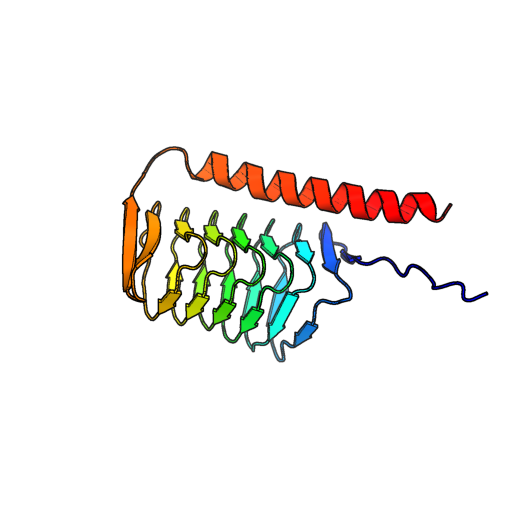2.953 -8.670 1.00 92.00 101 CYS A C 1
ATOM 737 O O . CYS A 1 101 ? 0.854 -3.027 -7.949 1.00 92.00 101 CYS A O 1
ATOM 739 N N . VAL A 1 102 ? 2.746 -3.934 -8.752 1.00 93.94 102 VAL A N 1
ATOM 740 C CA . VAL A 1 102 ? 2.696 -5.146 -7.929 1.00 93.94 102 VAL A CA 1
ATOM 741 C C . VAL A 1 102 ? 3.906 -5.137 -7.013 1.00 93.94 102 VAL A C 1
ATOM 743 O O . VAL A 1 102 ? 5.024 -5.413 -7.445 1.00 93.94 102 VAL A O 1
ATOM 746 N N . ILE A 1 103 ? 3.691 -4.802 -5.748 1.00 93.12 103 ILE A N 1
ATOM 747 C CA . ILE A 1 103 ? 4.721 -4.796 -4.718 1.00 93.12 103 ILE A CA 1
ATOM 748 C C . ILE A 1 103 ? 4.593 -6.079 -3.907 1.00 93.12 103 ILE A C 1
ATOM 750 O O . ILE A 1 103 ? 3.540 -6.360 -3.343 1.00 93.12 103 ILE A O 1
ATOM 754 N N . LYS A 1 104 ? 5.648 -6.893 -3.901 1.00 93.38 104 LYS A N 1
ATOM 755 C CA . LYS A 1 104 ? 5.704 -8.132 -3.117 1.00 93.38 104 LYS A CA 1
ATOM 756 C C . LYS A 1 104 ? 5.973 -7.839 -1.640 1.00 93.38 104 LYS A C 1
ATOM 758 O O . LYS A 1 104 ? 6.075 -6.688 -1.235 1.00 93.38 104 LYS A O 1
ATOM 763 N N . ASP A 1 105 ? 6.050 -8.887 -0.834 1.00 92.25 105 ASP A N 1
ATOM 764 C CA . ASP A 1 105 ? 6.222 -8.756 0.610 1.00 92.25 105 ASP A CA 1
ATOM 765 C C . ASP A 1 105 ? 7.564 -8.091 0.973 1.00 92.25 105 ASP A C 1
ATOM 767 O O . ASP A 1 105 ? 8.553 -8.194 0.235 1.00 92.25 105 ASP A O 1
ATOM 771 N N . CYS A 1 106 ? 7.591 -7.406 2.118 1.00 89.94 106 CYS A N 1
ATOM 772 C CA . CYS A 1 106 ? 8.811 -6.859 2.726 1.00 89.94 106 CYS A CA 1
ATOM 773 C C . CYS A 1 106 ? 9.512 -5.814 1.847 1.00 89.94 106 CYS A C 1
ATOM 775 O O . CYS A 1 106 ? 10.740 -5.777 1.748 1.00 89.94 106 CYS A O 1
ATOM 777 N N . CYS A 1 107 ? 8.722 -4.986 1.164 1.00 90.50 107 CYS A N 1
ATOM 778 C CA . CYS A 1 107 ? 9.229 -3.956 0.269 1.00 90.50 107 CYS A CA 1
ATOM 779 C C . CYS A 1 107 ? 9.117 -2.564 0.882 1.00 90.50 107 CYS A C 1
ATOM 781 O O . CYS A 1 107 ? 8.143 -2.238 1.561 1.00 90.50 107 CYS A O 1
ATOM 783 N N . VAL A 1 108 ? 10.090 -1.711 0.570 1.00 91.12 108 VAL A N 1
ATOM 784 C CA . VAL A 1 108 ? 10.101 -0.312 1.010 1.00 91.12 108 VAL A CA 1
ATOM 785 C C . VAL A 1 108 ? 10.152 0.599 -0.201 1.00 91.12 108 VAL A C 1
ATOM 787 O O . VAL A 1 108 ? 11.081 0.518 -0.999 1.00 91.12 108 VAL A O 1
ATOM 790 N N . VAL A 1 109 ? 9.169 1.482 -0.332 1.00 92.06 109 VAL A N 1
ATOM 791 C CA . VAL A 1 109 ? 9.125 2.517 -1.365 1.00 92.06 109 VAL A CA 1
ATOM 792 C C . VAL A 1 109 ? 9.631 3.813 -0.757 1.00 92.06 109 VAL A C 1
ATOM 794 O O . VAL A 1 109 ? 9.055 4.296 0.212 1.00 92.06 109 VAL A O 1
ATOM 797 N N . LEU A 1 110 ? 10.691 4.380 -1.328 1.00 91.88 110 LEU A N 1
ATOM 798 C CA . LEU A 1 110 ? 11.302 5.623 -0.862 1.00 91.88 110 LEU A CA 1
ATOM 799 C C . LEU A 1 110 ? 10.377 6.838 -1.061 1.00 91.88 110 LEU A C 1
ATOM 801 O O . LEU A 1 110 ? 9.546 6.838 -1.977 1.00 91.88 110 LEU A O 1
ATOM 805 N N . PRO A 1 111 ? 10.519 7.895 -0.239 1.00 91.12 111 PRO A N 1
ATOM 806 C CA . PRO A 1 111 ? 9.643 9.062 -0.303 1.00 91.12 111 PRO A CA 1
ATOM 807 C C . PRO A 1 111 ? 9.744 9.764 -1.659 1.00 91.12 111 PRO A C 1
ATOM 809 O O . PRO A 1 111 ? 10.829 9.878 -2.226 1.00 91.12 111 PRO A O 1
ATOM 812 N N . GLY A 1 112 ? 8.610 10.239 -2.179 1.00 89.00 112 GLY A N 1
ATOM 813 C CA . GLY A 1 112 ? 8.552 10.921 -3.479 1.00 89.00 112 GLY A CA 1
ATOM 814 C C . GLY A 1 112 ? 8.767 10.018 -4.700 1.00 89.00 112 GLY A C 1
ATOM 815 O O . GLY A 1 112 ? 8.865 10.520 -5.820 1.00 89.00 112 GLY A O 1
ATOM 816 N N . SER A 1 113 ? 8.853 8.697 -4.517 1.00 91.12 113 SER A N 1
ATOM 817 C CA . SER A 1 113 ? 9.016 7.765 -5.634 1.00 91.12 113 SER A CA 1
ATOM 818 C C . SER A 1 113 ? 7.744 7.693 -6.470 1.00 91.12 113 SER A C 1
ATOM 820 O O . SER A 1 113 ? 6.656 7.512 -5.928 1.00 91.12 113 SER A O 1
ATOM 822 N N . VAL A 1 114 ? 7.886 7.771 -7.792 1.00 91.62 114 VAL A N 1
ATOM 823 C CA . VAL A 1 114 ? 6.789 7.580 -8.745 1.00 91.62 114 VAL A CA 1
ATOM 824 C C . VAL A 1 114 ? 7.019 6.266 -9.482 1.00 91.62 114 VAL A C 1
ATOM 826 O O . VAL A 1 114 ? 7.909 6.175 -10.325 1.00 91.62 114 VAL A O 1
ATOM 829 N N . LEU A 1 115 ? 6.235 5.237 -9.161 1.00 90.69 115 LEU A N 1
ATOM 830 C CA . LEU A 1 115 ? 6.307 3.927 -9.809 1.00 90.69 115 LEU A CA 1
ATOM 831 C C . LEU A 1 115 ? 5.076 3.727 -10.696 1.00 90.69 115 LEU A C 1
ATOM 833 O O . LEU A 1 115 ? 3.941 3.923 -10.262 1.00 90.69 115 LEU A O 1
ATOM 837 N N . LYS A 1 116 ? 5.306 3.322 -11.947 1.00 90.88 116 LYS A N 1
ATOM 838 C CA . LYS A 1 116 ? 4.250 3.038 -12.926 1.00 90.88 116 LYS A CA 1
ATOM 839 C C . LYS A 1 116 ? 4.526 1.707 -13.609 1.00 90.88 116 LYS A C 1
ATOM 841 O O . LYS A 1 116 ? 5.638 1.511 -14.093 1.00 90.88 116 LYS A O 1
ATOM 846 N N . ASN A 1 117 ? 3.530 0.822 -13.680 1.00 90.25 117 ASN A N 1
ATOM 847 C CA . ASN A 1 117 ? 3.637 -0.491 -14.339 1.00 90.25 117 ASN A CA 1
ATOM 848 C C . ASN A 1 117 ? 4.852 -1.313 -13.866 1.00 90.25 117 ASN A C 1
ATOM 850 O O . ASN A 1 117 ? 5.515 -1.985 -14.658 1.00 90.25 117 ASN A O 1
ATOM 854 N N . PHE A 1 118 ? 5.179 -1.222 -12.577 1.00 88.88 118 PHE A N 1
ATOM 855 C CA . PHE A 1 118 ? 6.374 -1.839 -12.008 1.00 88.88 118 PHE A CA 1
ATOM 856 C C . PHE A 1 118 ? 6.016 -3.019 -11.107 1.00 88.88 118 PHE A C 1
ATOM 858 O O . PHE A 1 118 ? 5.090 -2.938 -10.299 1.00 88.88 118 PHE A O 1
ATOM 865 N N . THR A 1 119 ? 6.785 -4.102 -11.218 1.00 91.38 119 THR A N 1
ATOM 866 C CA . THR A 1 119 ? 6.702 -5.244 -10.304 1.00 91.38 119 THR A CA 1
ATOM 867 C C . THR A 1 119 ? 7.926 -5.245 -9.404 1.00 91.38 119 THR A C 1
ATOM 869 O O . THR A 1 119 ? 9.038 -5.491 -9.868 1.00 91.38 119 THR A O 1
ATOM 872 N N . CYS A 1 120 ? 7.721 -4.972 -8.118 1.00 88.88 120 CYS A N 1
ATOM 873 C CA . CYS A 1 120 ? 8.781 -5.036 -7.127 1.00 88.88 120 CYS A CA 1
ATOM 874 C C . CYS A 1 120 ? 8.946 -6.481 -6.636 1.00 88.88 120 CYS A C 1
ATOM 876 O O . CYS A 1 120 ? 7.974 -7.058 -6.139 1.00 88.88 120 CYS A O 1
ATOM 878 N N . PRO A 1 121 ? 10.147 -7.075 -6.742 1.00 90.12 121 PRO A N 1
ATOM 879 C CA . PRO A 1 121 ? 10.445 -8.351 -6.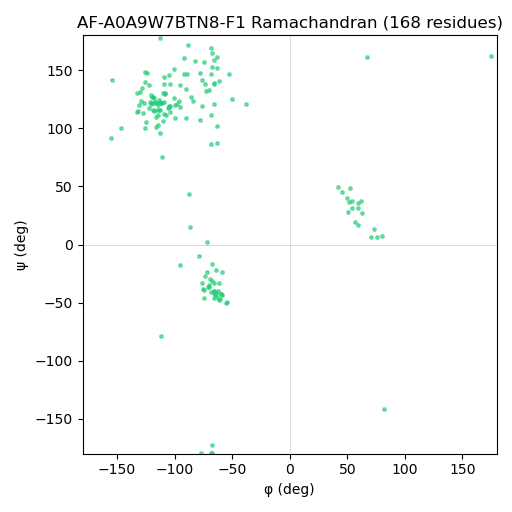097 1.00 90.12 121 PRO A CA 1
ATOM 880 C C . PRO A 1 121 ? 10.412 -8.210 -4.566 1.00 90.12 121 PRO A C 1
ATOM 882 O O . PRO A 1 121 ? 10.547 -7.095 -4.064 1.00 90.12 121 PRO A O 1
ATOM 885 N N . PRO A 1 122 ? 10.234 -9.310 -3.811 1.00 89.25 122 PRO A N 1
ATOM 886 C CA . PRO A 1 122 ? 10.194 -9.247 -2.352 1.00 89.25 122 PRO A CA 1
ATOM 887 C C . PRO A 1 122 ? 11.537 -8.764 -1.783 1.00 89.25 122 PRO A C 1
ATOM 889 O O . PRO A 1 122 ? 12.562 -8.822 -2.472 1.00 89.25 122 PRO A O 1
ATOM 892 N N . TYR A 1 123 ? 11.539 -8.296 -0.533 1.00 88.69 123 TYR A N 1
ATOM 893 C CA . TYR A 1 123 ? 12.764 -7.899 0.185 1.00 88.69 123 TYR A CA 1
ATOM 894 C C . TYR A 1 123 ? 13.569 -6.783 -0.502 1.00 88.69 123 TYR A C 1
ATOM 896 O O . TYR A 1 123 ? 14.804 -6.744 -0.458 1.00 88.69 123 TYR A O 1
ATOM 904 N N . SER A 1 124 ? 12.870 -5.890 -1.203 1.00 89.31 124 SER A N 1
ATOM 905 C CA . SER A 1 124 ? 13.492 -4.883 -2.059 1.00 89.31 124 SER A CA 1
ATOM 906 C C . SER A 1 124 ? 13.102 -3.467 -1.649 1.00 89.31 124 SER A C 1
ATOM 908 O O . SER A 1 124 ? 11.948 -3.159 -1.359 1.00 89.31 124 SER A O 1
ATOM 910 N N . VAL A 1 125 ? 14.097 -2.585 -1.652 1.00 89.88 125 VAL A N 1
ATOM 911 C CA . VAL A 1 125 ? 13.933 -1.145 -1.479 1.00 89.88 125 VAL A CA 1
ATOM 912 C C . VAL A 1 125 ? 13.883 -0.518 -2.860 1.00 89.88 125 VAL A C 1
ATOM 914 O O . VAL A 1 125 ? 14.846 -0.609 -3.625 1.00 89.88 125 VAL A O 1
ATOM 917 N N . VAL A 1 126 ? 12.765 0.119 -3.177 1.00 90.75 126 VAL A N 1
ATOM 918 C CA . VAL A 1 126 ? 12.513 0.756 -4.465 1.00 90.75 126 VAL A CA 1
ATOM 919 C C . VAL A 1 126 ? 12.492 2.261 -4.289 1.00 90.75 126 VAL A C 1
ATOM 921 O O . VAL A 1 126 ? 11.809 2.798 -3.421 1.00 90.75 126 VAL A O 1
ATOM 924 N N . GLY A 1 127 ? 13.241 2.940 -5.141 1.00 88.94 127 GLY A N 1
ATOM 925 C CA . GLY A 1 127 ? 13.135 4.369 -5.367 1.00 88.94 127 GLY A CA 1
ATOM 926 C C . GLY A 1 127 ? 12.614 4.653 -6.765 1.00 88.94 127 GLY A C 1
ATOM 927 O O . GLY A 1 127 ? 12.423 3.749 -7.581 1.00 88.94 127 GLY A O 1
ATOM 928 N N . 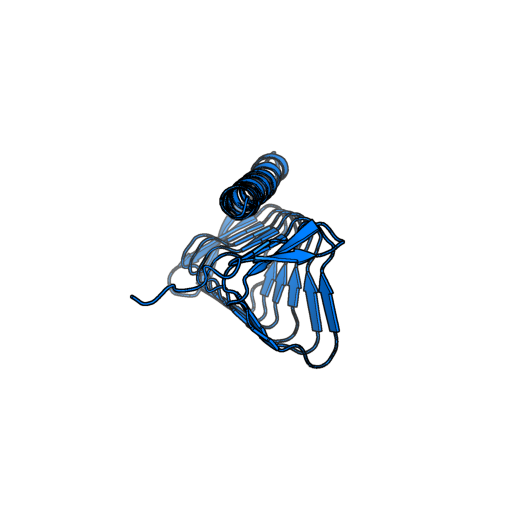SER A 1 128 ? 12.433 5.929 -7.072 1.00 85.44 128 SER A N 1
ATOM 929 C CA . SER A 1 128 ? 12.326 6.365 -8.458 1.00 85.44 128 SER A CA 1
ATOM 930 C C . SER A 1 128 ? 13.291 7.505 -8.713 1.00 85.44 128 SER A C 1
ATOM 932 O O . SER A 1 128 ? 13.326 8.469 -7.950 1.00 85.44 128 SER A O 1
ATOM 934 N N . GLU A 1 129 ? 14.008 7.420 -9.824 1.00 82.19 129 GLU A N 1
ATOM 935 C CA . GLU A 1 129 ? 14.839 8.498 -10.335 1.00 82.19 129 GLU A CA 1
ATOM 936 C C . GLU A 1 129 ? 14.291 8.899 -11.707 1.00 82.19 129 GLU A C 1
ATOM 938 O O . GLU A 1 129 ? 14.148 8.064 -12.599 1.00 82.19 129 GLU A O 1
ATOM 943 N N . ASN A 1 130 ? 13.903 10.168 -11.868 1.00 78.44 130 ASN A N 1
ATOM 944 C CA . ASN A 1 130 ? 13.325 10.698 -13.112 1.00 78.44 130 ASN A CA 1
ATOM 945 C C . ASN A 1 130 ? 12.093 9.926 -13.640 1.00 78.44 130 ASN A C 1
ATOM 947 O O . ASN A 1 130 ? 11.867 9.852 -14.847 1.00 78.44 130 ASN A O 1
ATOM 951 N N . GLY A 1 131 ? 11.283 9.352 -12.743 1.00 73.44 131 GLY A N 1
ATOM 952 C CA . GLY A 1 131 ? 10.086 8.581 -13.102 1.00 73.44 131 GLY A CA 1
ATOM 953 C C . GLY A 1 131 ? 10.365 7.140 -13.536 1.00 73.44 131 GLY A C 1
ATOM 954 O O . GLY A 1 131 ? 9.448 6.450 -13.982 1.00 73.44 131 GLY A O 1
ATOM 955 N N . VAL A 1 132 ? 11.610 6.678 -13.401 1.00 79.88 132 VAL A N 1
ATOM 956 C CA . VAL A 1 132 ? 11.987 5.277 -13.587 1.00 79.88 132 VAL A CA 1
ATOM 957 C C . VAL A 1 132 ? 12.116 4.626 -12.218 1.00 79.88 132 VAL A C 1
ATOM 959 O O . VAL A 1 132 ? 12.844 5.115 -11.357 1.00 79.88 132 VAL A O 1
ATOM 962 N N . ALA A 1 133 ? 11.413 3.513 -12.020 1.00 83.50 133 ALA A N 1
ATOM 963 C CA . ALA A 1 133 ? 11.539 2.689 -10.826 1.00 83.50 133 ALA A CA 1
ATOM 964 C C . ALA A 1 133 ? 12.938 2.058 -10.766 1.00 83.50 133 ALA A C 1
ATOM 966 O O . ALA A 1 133 ? 13.326 1.317 -11.670 1.00 83.50 133 ALA A O 1
ATOM 967 N N . VAL A 1 134 ? 13.684 2.331 -9.698 1.00 86.19 134 VAL A N 1
ATOM 968 C CA . VAL A 1 134 ? 15.024 1.784 -9.470 1.00 86.19 134 VAL A CA 1
ATOM 969 C C . VAL A 1 134 ? 15.006 0.981 -8.180 1.00 86.19 134 VAL A C 1
ATOM 971 O O . VAL A 1 134 ? 14.617 1.479 -7.125 1.00 86.19 134 VAL A O 1
ATOM 974 N N . ILE A 1 135 ? 15.451 -0.270 -8.249 1.00 87.00 135 ILE A N 1
ATOM 975 C CA . ILE A 1 135 ? 15.685 -1.074 -7.050 1.00 87.00 135 ILE A CA 1
ATOM 976 C C . ILE A 1 135 ? 17.015 -0.610 -6.460 1.00 87.00 135 ILE A C 1
ATOM 978 O O . ILE A 1 135 ? 18.077 -0.876 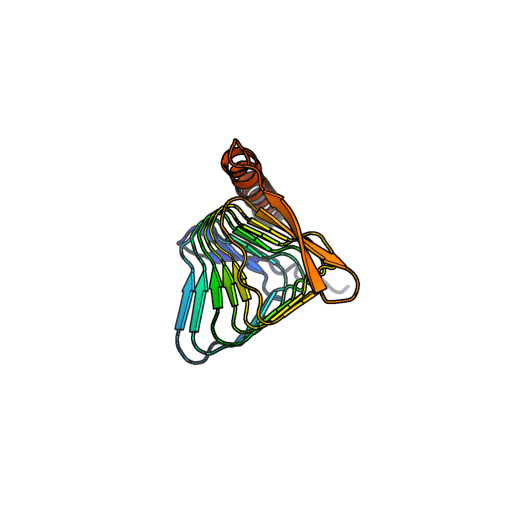-7.015 1.00 87.00 135 ILE A O 1
ATOM 982 N N . VAL A 1 136 ? 16.948 0.117 -5.349 1.00 85.69 136 VAL A N 1
ATOM 983 C CA . VAL A 1 136 ? 18.120 0.685 -4.671 1.00 85.69 136 VAL A CA 1
ATOM 984 C C . VAL A 1 136 ? 18.889 -0.408 -3.943 1.00 85.69 136 VAL A C 1
ATOM 986 O O . VAL A 1 136 ? 20.118 -0.407 -3.918 1.00 85.69 136 VAL A O 1
ATOM 989 N N . ARG A 1 137 ? 18.165 -1.344 -3.324 1.00 83.00 137 ARG A N 1
ATOM 990 C CA . ARG A 1 137 ? 18.769 -2.416 -2.538 1.00 83.00 137 ARG A CA 1
ATOM 991 C C . ARG A 1 137 ? 17.848 -3.622 -2.482 1.00 83.00 137 ARG A C 1
ATOM 993 O O . ARG A 1 137 ? 16.646 -3.466 -2.313 1.00 83.00 137 ARG A O 1
ATOM 1000 N N . GLN A 1 138 ? 18.426 -4.813 -2.555 1.00 79.94 138 GLN A N 1
ATOM 1001 C CA . GLN A 1 138 ? 17.756 -6.052 -2.171 1.00 79.94 138 GLN A CA 1
ATOM 1002 C C . GLN A 1 138 ? 18.445 -6.555 -0.907 1.00 79.94 138 GLN A C 1
ATOM 1004 O O . GLN A 1 138 ? 19.667 -6.709 -0.896 1.00 79.94 138 GLN A O 1
ATOM 1009 N N . SER A 1 139 ? 17.689 -6.724 0.172 1.00 66.19 139 SER A N 1
ATOM 1010 C CA . SER A 1 139 ? 18.217 -7.182 1.459 1.00 66.19 139 SER A CA 1
ATOM 1011 C C . SER A 1 139 ? 17.333 -8.287 1.988 1.00 66.19 139 SER A C 1
ATOM 1013 O O . SER A 1 139 ? 16.195 -8.025 2.352 1.00 66.19 139 SER A O 1
ATOM 1015 N N . SER A 1 140 ? 17.874 -9.494 2.081 1.00 63.88 140 SER A N 1
ATOM 1016 C CA . SER A 1 140 ? 17.156 -10.674 2.559 1.00 63.88 140 SER A CA 1
ATOM 1017 C C . SER A 1 140 ? 16.868 -10.668 4.063 1.00 63.88 140 SER A C 1
ATOM 1019 O O . SER A 1 140 ? 15.903 -11.297 4.479 1.00 63.88 140 SER A O 1
ATOM 1021 N N . ASP A 1 141 ? 17.639 -9.939 4.878 1.00 60.16 141 ASP A N 1
ATOM 1022 C CA . ASP A 1 141 ? 17.649 -10.193 6.322 1.00 60.16 141 ASP A CA 1
ATOM 1023 C C . ASP A 1 141 ? 17.215 -8.966 7.151 1.00 60.16 141 ASP A C 1
ATOM 1025 O O . ASP A 1 141 ? 17.757 -7.867 7.017 1.00 60.16 141 ASP A O 1
ATOM 1029 N N . ASN A 1 142 ? 16.245 -9.191 8.048 1.00 67.06 142 ASN A N 1
ATOM 1030 C CA . ASN A 1 142 ? 15.786 -8.326 9.154 1.00 67.06 142 ASN A CA 1
ATOM 1031 C C . ASN A 1 142 ? 14.917 -7.095 8.834 1.00 67.06 142 ASN A C 1
ATOM 1033 O O . ASN A 1 142 ? 14.600 -6.328 9.745 1.00 67.06 142 ASN A O 1
ATOM 1037 N N . MET A 1 143 ? 14.479 -6.898 7.590 1.00 71.56 143 MET A N 1
ATOM 1038 C CA . MET A 1 143 ? 13.579 -5.780 7.267 1.00 71.56 143 MET A CA 1
ATOM 1039 C C . MET A 1 143 ? 12.169 -5.974 7.848 1.00 71.56 143 MET A C 1
ATOM 1041 O O . MET A 1 143 ? 11.567 -5.011 8.308 1.00 71.56 143 MET A O 1
ATOM 1045 N N . GLU A 1 144 ? 11.680 -7.213 7.907 1.00 74.31 144 GLU A N 1
ATOM 1046 C CA . GLU A 1 144 ? 10.367 -7.557 8.475 1.00 74.31 144 GLU A CA 1
ATOM 1047 C C . GLU A 1 144 ? 10.200 -7.063 9.911 1.00 74.31 144 GLU A C 1
ATOM 1049 O O . GLU A 1 144 ? 9.246 -6.351 10.205 1.00 74.31 144 GLU A O 1
ATOM 1054 N N . PHE A 1 145 ? 11.170 -7.367 10.778 1.00 74.62 145 PHE A N 1
ATOM 1055 C CA . PHE A 1 145 ? 11.129 -6.978 12.188 1.00 74.62 145 PHE A CA 1
ATOM 1056 C C . PHE A 1 145 ? 11.120 -5.455 12.369 1.00 74.62 145 PHE A C 1
ATOM 1058 O O . PHE A 1 145 ? 10.389 -4.920 13.200 1.00 74.62 145 PHE A O 1
ATOM 1065 N N . LEU A 1 146 ? 11.909 -4.740 11.559 1.00 74.88 146 LEU A N 1
ATOM 1066 C CA . LEU A 1 146 ? 11.942 -3.280 11.598 1.00 74.88 146 LEU A CA 1
ATOM 1067 C C . LEU A 1 146 ? 10.602 -2.676 11.152 1.00 74.88 146 LEU A C 1
ATOM 1069 O O . LEU A 1 146 ? 10.150 -1.695 11.735 1.00 74.88 146 LEU A O 1
ATOM 1073 N N . LEU A 1 147 ? 9.976 -3.252 10.123 1.00 76.12 147 LEU A N 1
ATOM 1074 C CA . LEU A 1 147 ? 8.715 -2.761 9.567 1.00 76.12 147 LEU A CA 1
ATOM 1075 C C . LEU A 1 147 ? 7.505 -3.119 10.435 1.00 76.12 147 LEU A C 1
ATOM 1077 O O . LEU A 1 147 ? 6.566 -2.327 10.529 1.00 76.12 147 LEU A O 1
ATOM 1081 N N . GLU A 1 148 ? 7.538 -4.271 11.105 1.00 76.19 148 GLU A N 1
ATOM 1082 C CA . GLU A 1 148 ? 6.500 -4.689 12.046 1.00 76.19 148 GLU A CA 1
ATOM 1083 C C . GLU A 1 148 ? 6.374 -3.702 13.212 1.00 76.19 148 GLU A C 1
ATOM 1085 O O . GLU A 1 148 ? 5.269 -3.230 13.490 1.00 76.19 148 GLU A O 1
ATOM 1090 N N . GLY A 1 149 ? 7.507 -3.299 13.802 1.00 76.19 149 GLY A N 1
ATOM 1091 C CA . GLY A 1 149 ? 7.530 -2.351 14.918 1.00 76.19 149 GLY A CA 1
ATOM 1092 C C . GLY A 1 149 ? 6.963 -0.971 14.573 1.00 76.19 149 GLY A C 1
ATOM 1093 O O . GLY A 1 149 ? 6.314 -0.351 15.410 1.00 76.19 149 GLY A O 1
ATOM 1094 N N . GLN A 1 150 ? 7.127 -0.496 13.333 1.00 78.12 150 GLN A N 1
ATOM 1095 C CA . GLN A 1 150 ? 6.626 0.831 12.950 1.00 78.12 150 GLN A CA 1
ATOM 1096 C C . GLN A 1 150 ? 5.098 0.906 12.871 1.00 78.12 150 GLN A C 1
ATOM 1098 O O . GLN A 1 150 ? 4.514 1.926 13.241 1.00 78.12 150 GLN A O 1
ATOM 1103 N N . CYS A 1 151 ? 4.438 -0.162 12.411 1.00 77.69 151 CYS A N 1
ATOM 1104 C CA . CYS A 1 151 ? 2.975 -0.202 12.381 1.00 77.69 151 CYS A CA 1
ATOM 1105 C C . CYS A 1 151 ? 2.393 -0.252 13.797 1.00 77.69 151 CYS A C 1
ATOM 1107 O O . CYS A 1 151 ? 1.397 0.416 14.073 1.00 77.69 151 CYS A O 1
ATOM 1109 N N . GLU A 1 152 ? 3.006 -1.034 14.690 1.00 80.69 152 GLU A N 1
ATOM 1110 C CA . GLU A 1 152 ? 2.567 -1.128 16.085 1.00 80.69 152 GLU A CA 1
ATOM 1111 C C . GLU A 1 152 ? 2.758 0.195 16.823 1.00 80.69 152 GLU A C 1
ATOM 1113 O O . GLU A 1 152 ? 1.807 0.681 17.434 1.00 80.69 152 GLU A O 1
ATOM 1118 N N . GLU A 1 153 ? 3.921 0.836 16.676 1.00 82.06 153 GLU A N 1
ATOM 1119 C CA . GLU A 1 153 ? 4.192 2.142 17.281 1.00 82.06 153 GLU A CA 1
ATOM 1120 C C . GLU A 1 153 ? 3.178 3.195 16.811 1.00 82.06 153 GLU A C 1
ATOM 1122 O O . GLU A 1 153 ? 2.647 3.967 17.612 1.00 82.06 153 GLU A O 1
ATOM 1127 N N . MET A 1 154 ? 2.858 3.222 15.513 1.00 79.06 154 MET A N 1
ATOM 1128 C CA . MET A 1 154 ? 1.867 4.163 14.993 1.00 79.06 154 MET A CA 1
ATOM 1129 C C . MET A 1 154 ? 0.462 3.870 15.541 1.00 79.06 154 MET A C 1
ATOM 1131 O O . MET A 1 154 ? -0.255 4.801 15.914 1.00 79.06 154 MET A O 1
ATOM 1135 N N . TRP A 1 155 ? 0.071 2.596 15.626 1.00 81.94 155 TRP A N 1
ATOM 1136 C CA . TRP A 1 155 ? -1.232 2.195 16.158 1.00 81.94 155 TRP A CA 1
ATOM 1137 C C . TRP A 1 155 ? -1.380 2.546 17.644 1.00 81.94 155 TRP A C 1
ATOM 1139 O O . TRP A 1 155 ? -2.404 3.107 18.030 1.00 81.94 155 TRP A O 1
ATOM 1149 N N . GLU A 1 156 ? -0.355 2.295 18.462 1.00 83.19 156 GLU A N 1
ATOM 1150 C CA . GLU A 1 156 ? -0.341 2.678 19.879 1.00 83.19 156 GLU A CA 1
ATOM 1151 C C . GLU A 1 156 ? -0.409 4.194 20.055 1.00 83.19 156 GLU A C 1
ATOM 1153 O O . GLU A 1 156 ? -1.216 4.691 20.840 1.00 83.19 156 GLU A O 1
ATOM 1158 N N . ARG A 1 157 ? 0.375 4.951 19.277 1.00 81.88 157 ARG A N 1
ATOM 1159 C CA . ARG A 1 157 ? 0.356 6.419 19.327 1.00 81.88 157 ARG A CA 1
ATOM 1160 C C . ARG A 1 157 ? -1.019 6.991 19.005 1.00 81.88 157 ARG A C 1
ATOM 1162 O O . ARG A 1 157 ? -1.460 7.915 19.683 1.00 81.88 157 ARG A O 1
ATOM 1169 N N . VAL A 1 158 ? -1.700 6.460 17.990 1.00 77.75 158 VAL A N 1
ATOM 1170 C CA . VAL A 1 158 ? -3.064 6.897 17.659 1.00 77.75 158 VAL A CA 1
ATOM 1171 C C . VAL A 1 158 ? -4.064 6.429 18.714 1.00 77.75 158 VAL A C 1
ATOM 1173 O O . VAL A 1 158 ? -4.956 7.195 19.064 1.00 77.75 158 VAL A O 1
ATOM 1176 N N . GLY A 1 159 ? -3.882 5.234 19.280 1.00 74.75 159 GLY A N 1
ATOM 1177 C CA . GLY A 1 159 ? -4.661 4.755 20.422 1.00 74.75 159 GLY A CA 1
ATOM 1178 C C . GLY A 1 159 ? -4.617 5.725 21.603 1.00 74.75 159 GLY A C 1
ATOM 1179 O O . GLY A 1 159 ? -5.672 6.147 22.066 1.00 74.75 159 GLY A O 1
ATOM 1180 N N . ILE A 1 160 ? -3.419 6.164 22.002 1.00 79.19 160 ILE A N 1
ATOM 1181 C CA . ILE A 1 160 ? -3.218 7.136 23.090 1.00 79.19 160 ILE A CA 1
ATOM 1182 C C . ILE A 1 160 ? -3.922 8.463 22.789 1.00 79.19 160 ILE A C 1
ATOM 1184 O O . ILE A 1 160 ? -4.551 9.036 23.673 1.00 79.19 160 ILE A O 1
ATOM 1188 N N . ILE A 1 161 ? -3.843 8.959 21.549 1.00 75.19 161 ILE A N 1
ATOM 1189 C CA . ILE A 1 161 ? -4.519 10.207 21.160 1.00 75.19 161 ILE A CA 1
ATOM 1190 C C . ILE A 1 161 ? -6.033 10.058 21.322 1.00 75.19 161 ILE A C 1
ATOM 1192 O O . ILE A 1 161 ? -6.664 10.910 21.941 1.00 75.19 161 ILE A O 1
ATOM 1196 N N . VAL A 1 162 ? -6.607 8.963 20.821 1.00 72.75 162 VAL A N 1
ATOM 1197 C CA . VAL A 1 162 ? -8.051 8.712 20.912 1.00 72.75 162 VAL A CA 1
ATOM 1198 C C . VAL A 1 162 ? -8.503 8.549 22.365 1.00 72.75 162 VAL A C 1
ATOM 1200 O O . VAL A 1 162 ? -9.525 9.117 22.737 1.00 72.75 162 VAL A O 1
ATOM 1203 N N . GLU A 1 163 ? -7.739 7.837 23.195 1.00 71.94 163 GLU A N 1
ATOM 1204 C CA . GLU A 1 163 ? -8.038 7.675 24.627 1.00 71.94 163 GLU A CA 1
ATOM 1205 C C . GLU A 1 163 ? -7.929 9.008 25.383 1.00 71.94 163 GLU A C 1
ATOM 1207 O O . GLU A 1 163 ? -8.802 9.336 26.183 1.00 71.94 163 GLU A O 1
ATOM 1212 N N . SER A 1 164 ? -6.929 9.837 25.065 1.00 68.56 164 SER A N 1
ATOM 1213 C CA . SER A 1 164 ? -6.790 11.171 25.664 1.00 68.56 164 SER A CA 1
ATOM 1214 C C . SER A 1 164 ? -7.926 12.130 25.279 1.00 68.56 164 SER A C 1
ATOM 1216 O O . SER A 1 164 ? -8.332 12.957 26.094 1.00 68.56 164 SER A O 1
ATOM 1218 N N . GLU A 1 165 ? -8.477 12.016 24.062 1.00 63.53 165 GLU A N 1
ATOM 1219 C CA . GLU A 1 165 ? -9.667 12.772 23.643 1.00 63.53 165 GLU A CA 1
ATOM 1220 C C . GLU A 1 165 ? -10.935 12.295 24.374 1.00 63.53 165 GLU A C 1
ATOM 1222 O O . GLU A 1 165 ? -11.851 13.089 24.595 1.00 63.53 165 GLU A O 1
ATOM 1227 N N . GLU A 1 166 ? -11.003 11.015 24.753 1.00 62.09 166 GLU A N 1
ATOM 1228 C CA . GLU A 1 166 ? -12.111 10.462 25.538 1.00 62.09 166 GLU A CA 1
ATOM 1229 C C . GLU A 1 166 ? -12.036 10.868 27.021 1.00 62.09 166 GLU A C 1
ATOM 1231 O O . GLU A 1 166 ? -13.073 11.211 27.584 1.00 62.09 166 GLU A O 1
ATOM 1236 N N . GLU A 1 167 ? -10.849 10.922 27.640 1.00 58.53 167 GLU A N 1
ATOM 1237 C CA . GLU A 1 167 ? -10.679 11.357 29.043 1.00 58.53 167 GLU A CA 1
ATOM 1238 C C . GLU A 1 167 ? -10.983 12.845 29.264 1.00 58.53 167 GLU A C 1
ATOM 1240 O O . GLU A 1 167 ? -11.499 13.214 30.314 1.00 58.53 167 GLU A O 1
ATOM 1245 N N . GLN A 1 168 ? -10.747 13.721 28.279 1.00 55.81 168 GLN A N 1
ATOM 1246 C CA . GLN A 1 168 ? -11.133 15.142 28.390 1.00 55.81 168 GLN A CA 1
ATOM 1247 C C . GLN A 1 168 ? -12.650 15.391 28.290 1.00 55.81 168 GLN A C 1
ATOM 1249 O O . GLN A 1 168 ? -13.097 16.542 28.308 1.00 55.81 168 GLN A O 1
ATOM 1254 N N . ARG A 1 169 ? -13.445 14.325 28.158 1.00 50.84 169 ARG A N 1
ATOM 1255 C CA . ARG A 1 169 ? -14.908 14.362 28.096 1.00 50.84 169 ARG A CA 1
ATOM 1256 C C . ARG A 1 169 ? -15.579 14.122 29.457 1.00 50.84 169 ARG A C 1
ATOM 1258 O O . ARG A 1 169 ? -16.769 14.429 29.563 1.00 50.84 169 ARG A O 1
ATOM 1265 N N . GLU A 1 170 ? -14.863 13.572 30.443 1.00 46.38 170 GLU A N 1
ATOM 1266 C CA . GLU A 1 170 ? -15.333 13.385 31.833 1.00 46.38 170 GLU A CA 1
ATOM 1267 C C . GLU A 1 170 ? -15.061 14.617 32.711 1.00 46.38 170 GLU A C 1
ATOM 1269 O O . GLU A 1 170 ? -15.957 14.944 33.526 1.00 46.38 170 GLU A O 1
#

Mean predicted aligned error: 7.56 Å

Foldseek 3Di:
DDPDDCDQQWDQDPLRETAGPLEDAAEPADDAAAGLEYHENEYEHEHAHAAEYLEYHYHCEYEYYHEHAEYLEYAEHVEYAYCEYHEYLEYEYACEYHYCEYHYELEYEDHNAYEYVYYHDYQFYWGHDPNRIDGPDRDDDDSSVVSNVVSVVVSVVVVVVSVVVVVVVD

Organism: NCBI:txid1606542

InterPro domains:
  IPR011004 Trimeric LpxA-like superfamily [SSF51161] (36-127)
  IPR047125 Dynactin subunit 5 [PTHR46126] (4-154)

Sequence (170 aa):
MSTDTQTTQYIRTSTLSYISRSSILTTPETLLLSGKCVLTSTHLSGDDIKIGRSVCLDAGSVLKGTIVVGKNTMIGPKAEIIDSNLGSYCHVCPSASLTNCVIKDCCVVLPGSVLKNFTCPPYSVVGSENGVAVIVRQSSDNMEFLLEGQCEEMWERVGIIVESEEEQRE

Nearest PDB structures (foldseek):
  2oi6-assembly2_B  TM=1.000E+00  e=1.890E-02  Escherichia coli
  3twd-assembly1_A  TM=8.236E-01  e=6.364E-03  Escherichia coli K-12
  9mh4-assembly1_A  TM=7.860E-01  e=1.158E-02  Klebsiella aerogenes KCTC 2190
  3fww-assembly1_A  TM=7.842E-01  e=1.138E-01  Yersinia pestis Pestoides F
  1g95-assembly1_A  TM=2.857E-01  e=1.695E-02  Streptococcus pneumoniae

Solvent-accessible surface area (backbone atoms only — not comparable to full-atom values): 8133 Å² total; per-residue (Å²): 142,78,87,75,76,85,65,73,63,54,44,78,44,98,53,61,20,37,38,22,72,73,34,44,80,52,51,86,70,42,77,45,77,51,27,46,25,38,34,32,41,25,39,41,40,26,49,43,35,38,39,28,33,35,22,36,38,28,51,52,20,35,40,36,39,50,29,38,38,24,34,33,20,36,38,25,35,48,18,35,40,29,44,26,37,40,25,33,34,22,38,38,30,40,46,18,35,38,34,49,24,41,37,33,38,39,20,36,38,39,63,60,15,37,37,63,73,41,74,45,62,56,31,25,33,34,37,36,60,97,66,41,70,38,77,77,44,77,52,93,75,68,57,52,65,61,39,45,52,53,36,51,53,52,51,52,56,51,47,52,53,55,51,53,61,55,61,77,71,116

Radius of gyration: 16.45 Å; Cα contacts (8 Å, |Δi|>4): 479; chains: 1; bounding box: 38×43×46 Å